Protein AF-A0AA45V8V2-F1 (afdb_monomer)

Structure (mmCIF, N/CA/C/O backbone):
data_AF-A0AA45V8V2-F1
#
_entry.id   AF-A0AA45V8V2-F1
#
loop_
_atom_site.group_PDB
_atom_site.id
_atom_site.type_symbol
_atom_site.label_atom_id
_atom_site.label_alt_id
_atom_site.label_comp_id
_atom_site.label_asym_id
_atom_site.label_entity_id
_atom_site.label_seq_id
_atom_site.pdbx_PDB_ins_code
_atom_site.Cartn_x
_atom_site.Cartn_y
_atom_site.Cartn_z
_atom_site.occupancy
_atom_site.B_iso_or_equiv
_atom_site.auth_seq_id
_atom_site.auth_comp_id
_atom_site.auth_asym_id
_atom_site.auth_atom_id
_atom_site.pdbx_PDB_model_num
ATOM 1 N N . MET A 1 1 ? -18.794 3.931 16.555 1.00 42.47 1 MET A N 1
ATOM 2 C CA . MET A 1 1 ? -17.405 3.929 17.058 1.00 42.47 1 MET A CA 1
ATOM 3 C C . MET A 1 1 ? -16.533 3.449 15.915 1.00 42.47 1 MET A C 1
ATOM 5 O O . MET A 1 1 ? -16.609 2.272 15.592 1.00 42.47 1 MET A O 1
ATOM 9 N N . SER A 1 2 ? -15.806 4.342 15.247 1.00 53.81 2 SER A N 1
ATOM 10 C CA . SER A 1 2 ? -14.832 3.926 14.232 1.00 53.81 2 SER A CA 1
ATOM 11 C C . SER A 1 2 ? -13.641 3.307 14.958 1.00 53.81 2 SER A C 1
ATOM 13 O O . SER A 1 2 ? -13.124 3.900 15.906 1.00 53.81 2 SER A O 1
ATOM 15 N N . ALA A 1 3 ? -13.264 2.083 14.597 1.00 60.12 3 ALA A N 1
ATOM 16 C CA . ALA A 1 3 ? -12.109 1.431 15.195 1.00 60.12 3 ALA A CA 1
ATOM 17 C C . ALA A 1 3 ? -10.845 2.205 14.795 1.00 60.12 3 ALA A C 1
ATOM 19 O O . ALA A 1 3 ? -10.572 2.368 13.608 1.00 60.12 3 ALA A O 1
ATOM 20 N N . HIS A 1 4 ? -10.079 2.688 15.774 1.00 71.12 4 HIS A N 1
ATOM 21 C CA . HIS A 1 4 ? -8.731 3.183 15.507 1.00 71.12 4 HIS A CA 1
ATOM 22 C C . HIS A 1 4 ? -7.875 2.013 15.018 1.00 71.12 4 HIS A C 1
ATOM 24 O O . HIS A 1 4 ? -7.655 1.044 15.750 1.00 71.12 4 HIS A O 1
ATOM 30 N N . VAL A 1 5 ? -7.405 2.094 13.777 1.00 80.50 5 VAL A N 1
ATOM 31 C CA . VAL A 1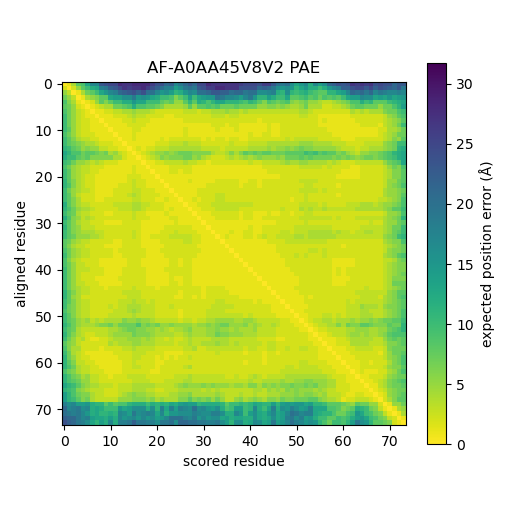 5 ? -6.510 1.093 13.200 1.00 80.50 5 VAL A CA 1
ATOM 32 C C . VAL A 1 5 ? -5.089 1.404 13.646 1.00 80.50 5 VAL A C 1
ATOM 34 O O . VAL A 1 5 ? -4.524 2.420 13.269 1.00 80.50 5 VAL A O 1
ATOM 37 N N . LYS A 1 6 ? -4.500 0.533 14.469 1.00 86.56 6 LYS A N 1
ATOM 38 C CA . LYS A 1 6 ? -3.128 0.729 14.970 1.00 86.56 6 LYS A CA 1
ATOM 39 C C . LYS A 1 6 ? -2.076 0.580 13.874 1.00 86.56 6 LYS A C 1
ATOM 41 O O . LYS A 1 6 ? -1.071 1.279 13.873 1.00 86.56 6 LYS A O 1
ATOM 46 N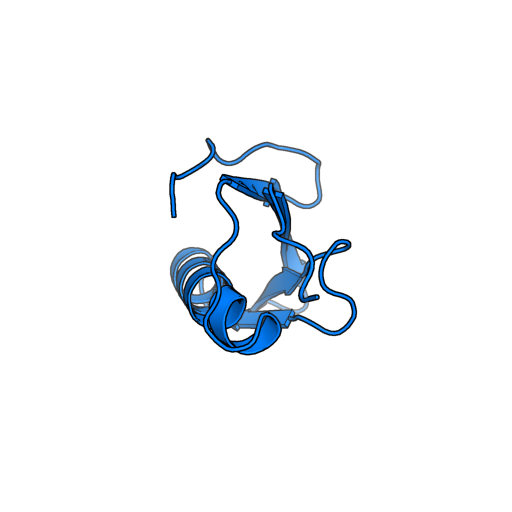 N . SER A 1 7 ? -2.286 -0.354 12.956 1.00 91.56 7 SER A N 1
ATOM 47 C CA . SER A 1 7 ? -1.337 -0.635 11.887 1.00 91.56 7 SER A CA 1
ATOM 48 C C . SER A 1 7 ? -2.039 -1.210 10.673 1.00 91.56 7 SER A C 1
ATOM 50 O O . SER A 1 7 ? -2.995 -1.966 10.837 1.00 91.56 7 SER A O 1
ATOM 52 N N . VAL A 1 8 ? -1.512 -0.921 9.488 1.00 94.00 8 VAL A N 1
ATOM 53 C CA . VAL A 1 8 ? -1.902 -1.584 8.237 1.00 94.00 8 VAL A CA 1
ATOM 54 C C . VAL A 1 8 ? -0.677 -2.117 7.522 1.00 94.00 8 VAL A C 1
ATOM 56 O O . VAL A 1 8 ? 0.390 -1.504 7.569 1.00 94.00 8 VAL A O 1
ATOM 59 N N . LYS A 1 9 ? -0.830 -3.246 6.839 1.00 95.38 9 LYS A N 1
ATOM 60 C CA . LYS A 1 9 ? 0.184 -3.805 5.953 1.00 95.38 9 LYS A CA 1
ATOM 61 C C . LYS A 1 9 ? -0.074 -3.392 4.512 1.00 95.38 9 LYS A C 1
ATOM 63 O O . LYS A 1 9 ? -1.191 -3.556 4.028 1.00 95.38 9 LYS A O 1
ATOM 68 N N . ILE A 1 10 ? 0.966 -2.943 3.820 1.00 97.00 10 ILE A N 1
ATOM 69 C CA . ILE A 1 10 ? 0.959 -2.738 2.367 1.00 97.00 10 ILE A CA 1
ATOM 70 C C . ILE A 1 10 ? 1.922 -3.741 1.740 1.00 97.00 10 ILE A C 1
ATOM 72 O O . ILE A 1 10 ? 3.061 -3.873 2.194 1.00 97.00 10 ILE A O 1
ATOM 76 N N . VAL A 1 11 ? 1.463 -4.459 0.718 1.00 97.31 11 VAL A N 1
ATOM 77 C CA . VAL A 1 11 ? 2.242 -5.460 -0.011 1.00 97.31 11 VAL A CA 1
ATOM 78 C C . VAL A 1 11 ? 2.455 -4.989 -1.442 1.00 97.31 11 VAL A C 1
ATOM 80 O O . VAL A 1 11 ? 1.503 -4.872 -2.209 1.00 97.31 11 VAL A O 1
ATOM 83 N N . TYR A 1 12 ? 3.714 -4.751 -1.793 1.00 97.44 12 TYR A N 1
ATOM 84 C CA . TYR A 1 12 ? 4.137 -4.358 -3.127 1.00 97.44 12 TYR A CA 1
ATOM 85 C C . TYR A 1 12 ? 4.520 -5.572 -3.958 1.00 97.44 12 TYR A C 1
ATOM 87 O O . TYR A 1 12 ? 5.324 -6.408 -3.532 1.00 97.44 12 TYR A O 1
ATOM 95 N N . HIS A 1 13 ? 4.002 -5.625 -5.174 1.00 96.88 13 HIS A N 1
ATOM 96 C CA . HIS A 1 13 ? 4.349 -6.641 -6.154 1.00 96.88 13 HIS A CA 1
ATOM 97 C C . HIS A 1 13 ? 4.448 -6.015 -7.544 1.00 96.88 13 HIS A C 1
ATOM 99 O O . HIS A 1 13 ? 4.051 -4.868 -7.765 1.00 96.88 13 HIS A O 1
ATOM 105 N N . ARG A 1 14 ? 5.058 -6.752 -8.471 1.00 95.38 14 ARG A N 1
ATOM 106 C CA . ARG A 1 14 ? 5.183 -6.329 -9.861 1.00 95.38 14 ARG A CA 1
ATOM 107 C C . ARG A 1 14 ? 4.444 -7.328 -10.726 1.00 95.38 14 ARG A C 1
ATOM 109 O O . ARG A 1 14 ? 4.814 -8.498 -10.729 1.00 95.38 14 ARG A O 1
ATOM 116 N N . ASP A 1 15 ? 3.464 -6.845 -11.472 1.00 94.06 15 ASP A N 1
ATOM 117 C CA . ASP A 1 15 ? 2.670 -7.664 -12.379 1.00 94.06 15 ASP A CA 1
ATOM 118 C C . ASP A 1 15 ? 2.469 -6.943 -13.713 1.00 94.06 15 ASP A C 1
ATOM 120 O O . ASP A 1 15 ? 2.359 -5.718 -13.758 1.00 94.06 15 ASP A O 1
ATOM 124 N N . GLU A 1 16 ? 2.526 -7.700 -14.808 1.00 90.88 16 GLU A N 1
ATOM 125 C CA . GLU A 1 16 ? 2.393 -7.222 -16.197 1.00 90.88 16 GLU A CA 1
ATOM 126 C C . GLU A 1 16 ? 3.230 -5.970 -16.548 1.00 90.88 16 GLU A C 1
ATOM 128 O O . GLU A 1 16 ? 2.903 -5.187 -17.436 1.00 90.88 16 GLU A O 1
ATOM 133 N N . GLY A 1 17 ? 4.363 -5.782 -15.866 1.00 90.81 17 GLY A N 1
ATOM 134 C CA . GLY A 1 17 ? 5.268 -4.6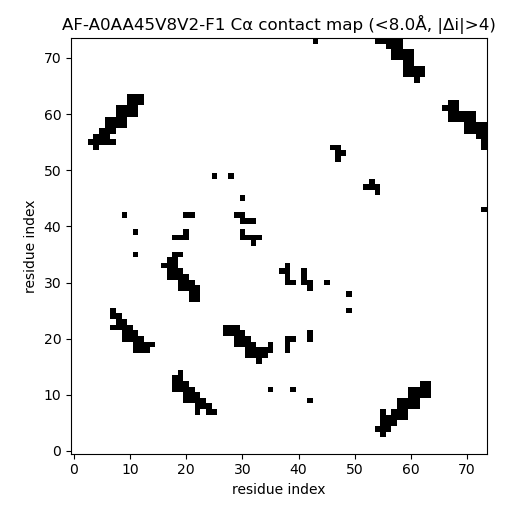48 -16.071 1.00 90.81 17 GLY A CA 1
ATOM 135 C C . GLY A 1 17 ? 4.986 -3.423 -15.198 1.00 90.81 17 GLY A C 1
ATOM 136 O O . GLY A 1 17 ? 5.894 -2.597 -15.076 1.00 90.81 17 GLY A O 1
ATOM 137 N N . ALA A 1 18 ? 3.834 -3.360 -14.529 1.00 95.06 18 ALA A N 1
ATOM 138 C CA . ALA A 1 18 ? 3.447 -2.313 -13.587 1.00 95.06 18 ALA A CA 1
ATOM 139 C C . ALA A 1 18 ? 3.771 -2.692 -12.135 1.00 95.06 18 ALA A C 1
ATOM 141 O O . ALA A 1 18 ? 3.935 -3.866 -11.788 1.00 95.06 18 ALA A O 1
ATOM 142 N N . TRP A 1 19 ? 3.870 -1.681 -11.279 1.00 97.94 19 TRP A N 1
ATOM 143 C CA . TRP A 1 19 ? 3.967 -1.856 -9.838 1.00 97.94 19 TRP A CA 1
ATOM 144 C C . TRP A 1 19 ? 2.589 -1.733 -9.203 1.00 97.94 19 TRP A C 1
ATOM 146 O O . TRP A 1 19 ? 1.816 -0.837 -9.536 1.00 97.94 19 TRP A O 1
ATOM 156 N N . TRP A 1 20 ? 2.313 -2.636 -8.271 1.00 97.88 20 TRP A N 1
ATOM 157 C CA . TRP A 1 20 ? 1.052 -2.738 -7.556 1.00 97.88 20 TRP A CA 1
ATOM 158 C C . TRP A 1 20 ? 1.294 -2.715 -6.053 1.00 97.88 20 TRP A C 1
ATOM 160 O O . TRP A 1 20 ? 2.325 -3.190 -5.568 1.00 97.88 20 TRP A O 1
ATOM 170 N N . ALA A 1 21 ? 0.331 -2.177 -5.316 1.00 97.94 21 ALA A N 1
ATOM 171 C CA . ALA A 1 21 ? 0.291 -2.188 -3.866 1.00 97.94 21 ALA A CA 1
ATOM 172 C C . ALA A 1 21 ? -1.111 -2.553 -3.388 1.00 97.94 21 ALA A C 1
ATOM 174 O O . ALA A 1 21 ? -2.048 -1.800 -3.635 1.00 97.94 21 ALA A O 1
ATOM 175 N N . ASP A 1 22 ? -1.225 -3.647 -2.641 1.00 97.19 22 ASP A N 1
ATOM 176 C CA . ASP A 1 22 ? -2.477 -4.083 -2.021 1.00 97.19 22 ASP A CA 1
ATOM 177 C C . ASP A 1 22 ? -2.343 -4.141 -0.503 1.00 97.19 22 ASP A C 1
ATOM 179 O O . ASP A 1 22 ? -1.243 -4.090 0.059 1.00 97.19 22 ASP A O 1
ATOM 183 N N . SER A 1 23 ? -3.470 -4.297 0.187 1.00 95.69 23 SER A N 1
ATOM 184 C CA . SER A 1 23 ? -3.478 -4.497 1.630 1.00 95.69 23 SER A CA 1
ATOM 185 C C . SER A 1 23 ? -4.425 -5.622 2.043 1.00 95.69 23 SER A C 1
ATOM 187 O O . SER A 1 23 ? -5.625 -5.534 1.784 1.00 95.69 23 SER A O 1
ATOM 189 N N . PRO A 1 24 ? -3.944 -6.651 2.765 1.00 94.06 24 PRO A N 1
ATOM 190 C CA . PRO A 1 24 ? -4.836 -7.637 3.375 1.00 94.06 24 PRO A CA 1
ATOM 191 C C . PRO A 1 24 ? -5.696 -7.033 4.499 1.00 94.06 24 PRO A C 1
ATOM 193 O O . PRO A 1 24 ? -6.743 -7.585 4.827 1.00 94.06 24 PRO A O 1
ATOM 196 N N . ASP A 1 25 ? -5.265 -5.904 5.073 1.00 94.06 25 ASP A N 1
ATOM 197 C CA . ASP A 1 25 ? -5.975 -5.195 6.142 1.00 94.06 25 ASP A CA 1
ATOM 198 C C . ASP A 1 25 ? -6.988 -4.170 5.591 1.00 94.06 25 ASP A C 1
ATOM 200 O O . ASP A 1 25 ? -7.839 -3.680 6.334 1.00 94.06 25 ASP A O 1
ATOM 204 N N . MET A 1 26 ? -6.929 -3.869 4.287 1.00 93.75 26 MET A N 1
ATOM 205 C CA . MET A 1 26 ? -7.891 -3.024 3.570 1.00 93.75 26 MET A CA 1
ATOM 206 C C . MET A 1 26 ? -8.419 -3.764 2.325 1.00 93.75 26 MET A C 1
ATOM 208 O O . MET A 1 26 ? -7.983 -3.488 1.208 1.00 93.75 26 MET A O 1
ATOM 212 N N . PRO A 1 27 ? -9.341 -4.73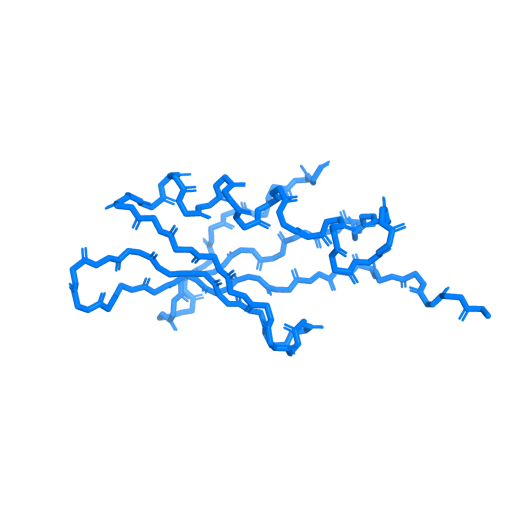4 2.476 1.00 92.62 27 PRO A N 1
ATOM 213 C CA . PRO A 1 27 ? -9.880 -5.480 1.341 1.00 92.62 27 PRO A CA 1
ATOM 214 C C . PRO A 1 27 ? -10.455 -4.569 0.244 1.00 92.62 27 PRO A C 1
ATOM 216 O O . PRO A 1 27 ? -11.305 -3.721 0.507 1.00 92.62 27 PRO A O 1
ATOM 219 N N . GLY A 1 28 ? -10.003 -4.766 -0.998 1.00 92.75 28 GLY A N 1
ATOM 220 C CA . GLY A 1 28 ? -10.400 -3.953 -2.156 1.00 92.75 28 GLY A CA 1
ATOM 221 C C . GLY A 1 28 ? -9.557 -2.691 -2.373 1.00 92.75 28 GLY A C 1
ATOM 222 O O . GLY A 1 28 ? -9.722 -2.023 -3.391 1.00 92.75 28 GLY A O 1
ATOM 223 N N . PHE A 1 29 ? -8.636 -2.377 -1.460 1.00 96.00 29 PHE A N 1
ATOM 224 C CA . PHE A 1 29 ? -7.616 -1.362 -1.681 1.00 96.00 29 PHE A CA 1
ATOM 225 C C . PHE A 1 29 ? -6.556 -1.870 -2.657 1.00 96.00 29 PHE A C 1
ATOM 227 O O . PHE A 1 29 ? -5.975 -2.930 -2.431 1.00 96.00 29 PHE A O 1
ATOM 234 N N . SER A 1 30 ? -6.271 -1.072 -3.683 1.00 95.88 30 SER A N 1
ATOM 235 C CA . SER A 1 30 ? -5.124 -1.253 -4.569 1.00 95.88 30 SER A CA 1
ATOM 236 C C . SER A 1 30 ? -4.609 0.108 -5.042 1.00 95.88 30 SER A C 1
ATOM 238 O O . SER A 1 30 ? -5.379 1.064 -5.178 1.00 95.88 30 SER A O 1
ATOM 240 N N . ALA A 1 31 ? -3.308 0.205 -5.292 1.00 97.06 31 ALA A N 1
ATOM 241 C CA . ALA A 1 31 ? -2.680 1.333 -5.971 1.00 97.06 31 ALA A CA 1
ATOM 242 C C . ALA A 1 31 ? -1.720 0.816 -7.044 1.00 97.06 31 ALA A C 1
ATOM 244 O O . ALA A 1 31 ? -1.032 -0.181 -6.829 1.00 97.06 31 ALA A O 1
ATOM 245 N N . VAL A 1 32 ? -1.677 1.500 -8.189 1.00 97.12 32 VAL A N 1
ATOM 246 C CA . VAL A 1 32 ? -0.919 1.070 -9.374 1.00 97.12 32 VA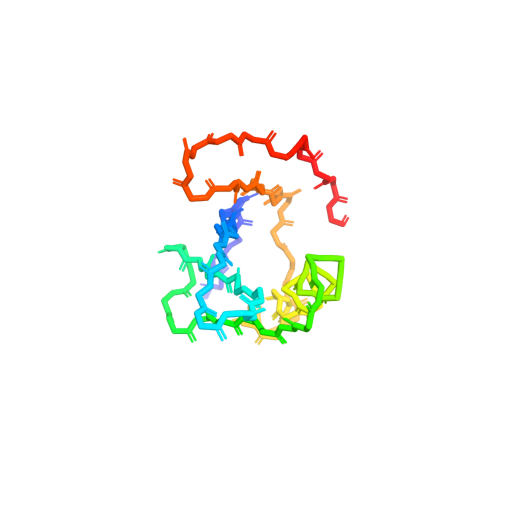L A CA 1
ATOM 247 C C . VAL A 1 32 ? -0.123 2.234 -9.931 1.00 97.12 32 VAL A C 1
ATOM 249 O O . VAL A 1 32 ? -0.656 3.337 -10.058 1.00 97.12 32 VAL A O 1
ATOM 252 N N . GLY A 1 33 ? 1.129 1.984 -10.296 1.00 95.94 33 GLY A N 1
ATOM 253 C CA . GLY A 1 33 ? 1.993 2.969 -10.932 1.00 95.94 33 GLY A CA 1
ATOM 254 C C . GLY A 1 33 ? 3.065 2.343 -11.819 1.00 95.94 33 GLY A C 1
ATOM 255 O O . GLY A 1 33 ? 3.320 1.137 -11.791 1.00 95.94 33 GLY A O 1
ATOM 256 N N . ASP A 1 34 ? 3.724 3.194 -12.604 1.00 94.94 34 ASP A N 1
ATOM 257 C CA . ASP A 1 34 ? 4.787 2.777 -13.527 1.00 94.94 34 ASP A CA 1
ATOM 258 C C . ASP A 1 34 ? 6.080 2.407 -12.783 1.00 94.94 34 ASP A C 1
ATOM 260 O O . ASP A 1 34 ? 6.856 1.550 -13.219 1.00 94.94 34 ASP A O 1
ATOM 264 N N . THR A 1 35 ? 6.316 3.037 -11.630 1.00 96.12 35 THR A N 1
ATOM 265 C CA . THR A 1 35 ? 7.477 2.790 -10.774 1.00 96.12 35 THR A CA 1
ATOM 266 C C . THR A 1 35 ? 7.063 2.390 -9.362 1.00 96.12 35 THR A C 1
ATOM 268 O O . THR A 1 35 ? 5.940 2.641 -8.914 1.00 96.12 35 THR A O 1
ATOM 271 N N . PHE A 1 36 ? 7.997 1.771 -8.638 1.00 94.88 36 PHE A N 1
ATOM 272 C CA . PHE A 1 36 ? 7.803 1.436 -7.231 1.00 94.88 36 PHE A CA 1
ATOM 273 C C . PHE A 1 36 ? 7.520 2.690 -6.392 1.00 94.88 36 PHE A C 1
ATOM 275 O O . PHE A 1 36 ? 6.597 2.684 -5.583 1.00 94.88 36 PHE A O 1
ATOM 282 N N . ASP A 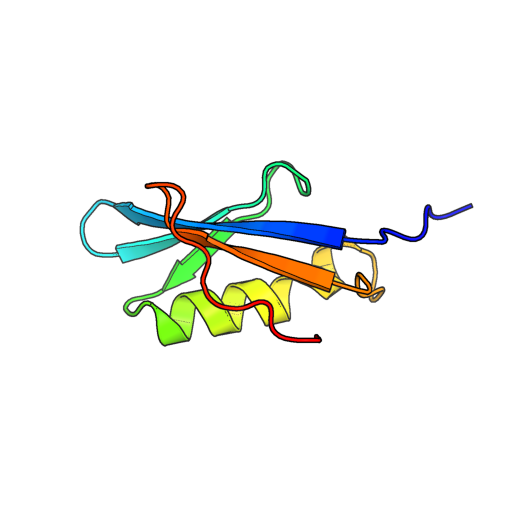1 37 ? 8.269 3.774 -6.615 1.00 95.44 37 ASP A N 1
ATOM 283 C CA . ASP A 1 37 ? 8.121 5.014 -5.849 1.00 95.44 37 ASP A CA 1
ATOM 284 C C . ASP A 1 37 ? 6.767 5.689 -6.105 1.00 95.44 37 ASP A C 1
ATOM 286 O O . ASP A 1 37 ? 6.119 6.137 -5.155 1.00 95.44 37 ASP A O 1
ATOM 290 N N . ASP A 1 38 ? 6.298 5.703 -7.357 1.00 96.31 38 ASP A N 1
ATOM 291 C CA . ASP A 1 38 ? 4.970 6.229 -7.702 1.00 96.31 38 ASP A CA 1
ATOM 292 C C . ASP A 1 38 ? 3.868 5.407 -7.032 1.00 96.31 38 ASP A C 1
ATOM 294 O O . ASP A 1 38 ? 2.967 5.955 -6.398 1.00 96.31 38 ASP A O 1
ATOM 298 N N . THR A 1 39 ? 3.979 4.082 -7.105 1.00 97.44 39 THR A N 1
ATOM 299 C CA . THR A 1 39 ? 3.013 3.152 -6.505 1.00 97.44 39 THR A CA 1
ATOM 300 C C . THR A 1 39 ? 2.979 3.291 -4.988 1.00 97.44 39 THR A C 1
ATOM 302 O O . THR A 1 39 ? 1.907 3.372 -4.391 1.00 97.44 39 THR A O 1
ATOM 305 N N . ARG A 1 40 ? 4.149 3.388 -4.350 1.00 96.00 40 ARG A N 1
ATOM 306 C CA . ARG A 1 40 ? 4.293 3.629 -2.913 1.00 96.00 40 ARG A CA 1
ATOM 307 C C . ARG A 1 40 ? 3.662 4.946 -2.492 1.00 96.00 40 ARG A C 1
ATOM 309 O O . ARG A 1 40 ? 2.930 4.987 -1.505 1.00 96.00 40 ARG A O 1
ATOM 316 N N . LYS A 1 41 ? 3.900 6.019 -3.245 1.00 95.88 41 LYS A N 1
ATOM 317 C CA . LYS A 1 41 ? 3.269 7.315 -2.989 1.00 95.88 41 LYS A CA 1
ATOM 318 C C . LYS A 1 41 ? 1.744 7.211 -3.072 1.00 95.88 41 LYS A C 1
ATOM 320 O O . LYS A 1 41 ? 1.068 7.615 -2.129 1.00 95.88 41 LYS A O 1
ATOM 325 N N . LEU A 1 42 ? 1.218 6.629 -4.151 1.00 96.88 42 LEU A N 1
ATOM 326 C CA . LEU A 1 42 ? -0.223 6.449 -4.351 1.00 96.88 42 LEU A CA 1
ATOM 327 C C . LEU A 1 42 ? -0.846 5.592 -3.245 1.00 96.88 42 LEU A C 1
ATOM 329 O O . LEU A 1 42 ? -1.915 5.927 -2.741 1.00 96.88 42 LEU A O 1
ATOM 333 N N . ALA A 1 43 ? -0.159 4.534 -2.810 1.00 96.25 43 ALA A N 1
ATOM 334 C CA . ALA A 1 43 ? -0.630 3.686 -1.725 1.00 96.25 43 ALA A CA 1
ATOM 335 C C . ALA A 1 43 ? -0.759 4.472 -0.406 1.00 96.25 43 ALA A C 1
ATOM 337 O O . ALA A 1 43 ? -1.806 4.460 0.240 1.00 96.25 43 ALA A O 1
ATOM 338 N N . LEU A 1 44 ? 0.281 5.218 -0.022 1.00 94.56 44 LEU A N 1
ATOM 339 C CA . LEU A 1 44 ? 0.287 6.008 1.214 1.00 94.56 44 LEU A CA 1
ATOM 340 C C . LEU A 1 44 ? -0.720 7.170 1.188 1.00 94.56 44 LEU A C 1
ATOM 342 O O . LEU A 1 44 ? -1.305 7.511 2.221 1.00 94.56 44 LEU A O 1
ATOM 346 N N . GLU A 1 45 ? -0.935 7.774 0.019 1.00 94.50 45 GLU A N 1
ATOM 347 C CA . GLU A 1 45 ? -1.970 8.789 -0.198 1.00 94.50 45 GLU A CA 1
ATOM 348 C C . GLU A 1 45 ? -3.378 8.186 -0.190 1.00 94.50 45 GLU A C 1
ATOM 350 O O . GLU A 1 45 ? -4.308 8.860 0.241 1.00 94.50 45 GLU A O 1
ATOM 355 N N . GLY A 1 46 ? -3.528 6.923 -0.599 1.00 93.75 46 GLY A N 1
ATOM 356 C CA . GLY A 1 46 ? -4.783 6.175 -0.631 1.00 93.75 46 GLY A CA 1
ATOM 357 C C . GLY A 1 46 ? -5.305 5.744 0.746 1.00 93.75 46 GLY A C 1
ATOM 358 O O . GLY A 1 46 ? -6.517 5.707 0.956 1.00 93.75 46 GLY A O 1
ATOM 359 N N . ILE A 1 47 ? -4.414 5.455 1.703 1.00 92.94 47 ILE A N 1
ATOM 360 C CA . ILE A 1 47 ? -4.777 4.949 3.045 1.00 92.94 47 ILE A CA 1
ATOM 361 C C . ILE A 1 47 ? -5.844 5.816 3.750 1.00 92.94 47 ILE A C 1
ATOM 363 O O . ILE A 1 47 ? -6.850 5.264 4.197 1.00 92.94 47 ILE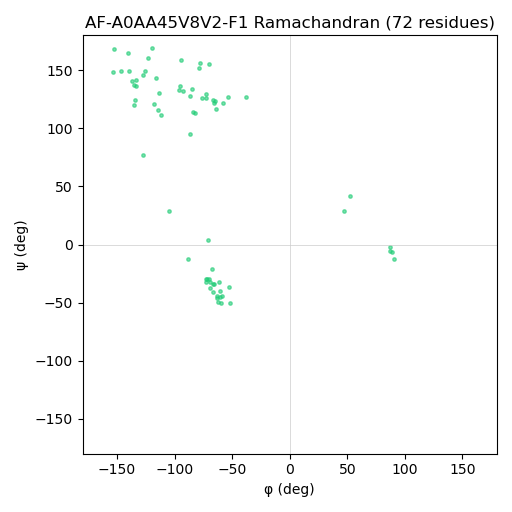 A O 1
ATOM 367 N N . PRO A 1 48 ? -5.702 7.155 3.850 1.00 91.44 48 PRO A N 1
ATOM 368 C CA . PRO A 1 48 ? -6.716 7.989 4.489 1.00 91.44 48 PRO A CA 1
ATOM 369 C C . PRO A 1 48 ? -8.078 7.937 3.804 1.00 91.44 48 PRO A C 1
ATOM 371 O O . PRO A 1 48 ? -9.087 8.049 4.490 1.00 91.44 48 PRO A O 1
ATOM 374 N N . PHE A 1 49 ? -8.138 7.765 2.480 1.00 90.19 49 PHE A N 1
ATOM 375 C CA . PHE A 1 49 ? -9.419 7.675 1.773 1.00 90.19 49 PHE A CA 1
ATOM 376 C 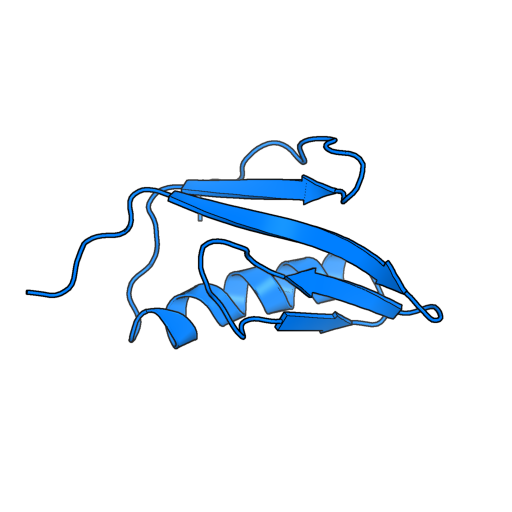C . PHE A 1 49 ? -10.193 6.418 2.166 1.00 90.19 49 PHE A C 1
ATOM 378 O O . PHE A 1 49 ? -11.414 6.467 2.258 1.00 90.19 49 PHE A O 1
ATOM 385 N N . TYR A 1 50 ? -9.491 5.318 2.449 1.00 91.25 50 TYR A N 1
ATOM 386 C CA . TYR A 1 50 ? -10.113 4.079 2.914 1.00 91.25 50 TYR A CA 1
ATOM 387 C C . TYR A 1 50 ? -10.681 4.203 4.341 1.00 91.25 50 TYR A C 1
ATOM 389 O O . TYR A 1 50 ? -11.690 3.582 4.663 1.00 91.25 50 TYR A O 1
ATOM 397 N N . PHE A 1 51 ? -10.058 5.018 5.200 1.00 88.81 51 PHE A N 1
ATOM 398 C CA . PHE A 1 51 ? -10.445 5.188 6.610 1.00 88.81 51 PHE A CA 1
ATOM 399 C C . PHE A 1 51 ? -11.170 6.511 6.913 1.00 88.81 51 PHE A C 1
ATOM 401 O O . PHE A 1 51 ? -11.069 7.027 8.033 1.00 88.81 51 PHE A O 1
ATOM 408 N N . ASP A 1 52 ? -11.884 7.077 5.938 1.00 88.31 52 ASP A N 1
ATOM 409 C CA . ASP A 1 52 ? -12.653 8.325 6.081 1.00 88.31 52 ASP A CA 1
ATOM 410 C C . ASP A 1 52 ? -11.821 9.496 6.650 1.00 88.31 52 ASP A C 1
ATOM 412 O O . ASP A 1 52 ? -12.252 10.252 7.522 1.00 88.31 52 ASP A O 1
ATOM 416 N N . GLY A 1 53 ? -10.580 9.625 6.183 1.00 84.75 53 GLY A N 1
ATOM 417 C CA . GLY A 1 53 ? -9.621 10.654 6.587 1.00 84.75 53 GLY A CA 1
ATOM 418 C C . GLY A 1 53 ? -8.746 10.290 7.791 1.00 84.75 53 GLY A C 1
ATOM 419 O O . GLY A 1 53 ? -7.814 11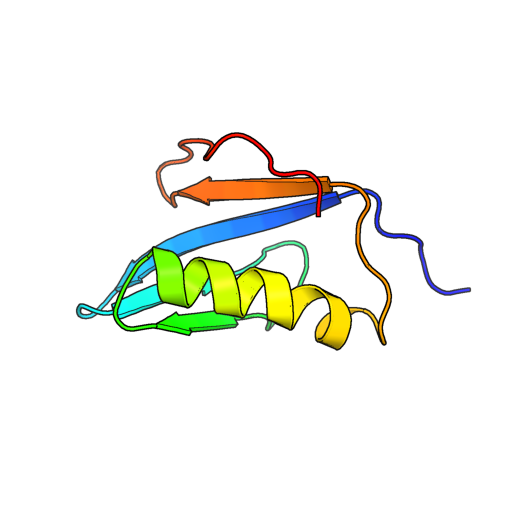.036 8.097 1.00 84.75 53 GLY A O 1
ATOM 420 N N . ASN A 1 54 ? -8.983 9.156 8.458 1.00 86.12 54 ASN A N 1
ATOM 421 C CA . ASN A 1 54 ? -8.113 8.687 9.539 1.00 86.12 54 ASN A CA 1
ATOM 422 C C . ASN A 1 54 ? -6.841 8.027 8.991 1.00 86.12 54 ASN A C 1
ATOM 424 O O . ASN A 1 54 ? -6.832 7.453 7.906 1.00 86.12 54 ASN A O 1
ATOM 428 N N . ARG A 1 55 ? -5.756 8.078 9.768 1.00 87.94 55 ARG A N 1
ATOM 429 C CA . ARG A 1 55 ? -4.499 7.390 9.449 1.00 87.94 55 ARG A CA 1
ATOM 430 C C . ARG A 1 55 ? -4.194 6.327 10.500 1.00 87.94 55 ARG A C 1
ATOM 432 O O . ARG A 1 55 ? -4.466 6.569 11.677 1.00 87.94 55 ARG A O 1
ATOM 439 N N . PRO A 1 56 ? -3.630 5.180 10.098 1.00 90.88 56 PRO A N 1
ATOM 440 C CA . PRO A 1 56 ? -3.080 4.231 11.047 1.00 90.88 56 PRO A CA 1
ATOM 441 C C . PRO A 1 56 ? -1.811 4.793 11.693 1.00 90.88 56 PRO A C 1
ATOM 443 O O . PRO A 1 56 ? -1.121 5.615 11.092 1.00 90.88 56 PRO A O 1
ATOM 446 N N . ASP A 1 57 ? -1.471 4.322 12.893 1.00 89.75 57 ASP A N 1
ATOM 447 C CA . ASP A 1 57 ? -0.244 4.763 13.574 1.00 89.75 57 ASP A CA 1
ATOM 448 C C . ASP A 1 57 ? 1.021 4.235 12.872 1.00 89.75 57 ASP A C 1
ATOM 450 O O . ASP A 1 57 ? 2.084 4.860 12.925 1.00 89.75 57 ASP A O 1
ATOM 454 N N . ILE A 1 58 ? 0.916 3.064 12.232 1.00 90.88 58 ILE A N 1
ATOM 455 C CA . ILE A 1 58 ? 2.021 2.350 11.583 1.00 90.88 58 ILE A CA 1
ATOM 456 C C . ILE A 1 58 ? 1.583 1.832 10.209 1.00 90.88 58 ILE A C 1
ATOM 458 O O . ILE A 1 58 ? 0.517 1.232 10.069 1.00 90.88 58 ILE A O 1
ATOM 462 N N . VAL A 1 59 ? 2.454 1.982 9.211 1.00 93.88 59 VAL A N 1
ATOM 463 C CA . VAL A 1 59 ? 2.334 1.297 7.919 1.00 93.88 59 VAL A CA 1
ATOM 464 C C . VAL A 1 59 ? 3.482 0.286 7.800 1.00 93.88 59 VAL A C 1
ATOM 466 O O . VAL A 1 59 ? 4.651 0.666 7.750 1.00 93.88 59 VAL A O 1
ATOM 469 N N . ASP A 1 60 ? 3.157 -1.010 7.823 1.00 94.56 60 ASP A N 1
ATOM 470 C CA . ASP A 1 60 ? 4.100 -2.120 7.606 1.00 94.56 60 ASP A CA 1
ATOM 471 C C . ASP A 1 60 ? 4.200 -2.399 6.103 1.00 94.56 60 ASP A C 1
ATOM 473 O O . ASP A 1 60 ? 3.371 -3.095 5.515 1.00 94.56 60 ASP A O 1
ATOM 477 N N . GLU A 1 61 ? 5.202 -1.799 5.473 1.00 95.06 61 GLU A N 1
ATOM 478 C CA . GLU A 1 61 ? 5.453 -1.917 4.043 1.00 95.06 61 GLU A CA 1
ATOM 479 C C . GLU A 1 61 ? 6.314 -3.143 3.730 1.00 95.06 61 GLU A C 1
ATOM 481 O O . GLU A 1 61 ? 7.397 -3.341 4.294 1.00 95.06 61 GLU A O 1
ATOM 486 N N . ARG A 1 62 ? 5.847 -3.983 2.803 1.00 95.25 62 ARG A N 1
ATOM 487 C CA . ARG A 1 62 ? 6.527 -5.226 2.428 1.00 95.25 62 ARG A CA 1
ATOM 488 C C . ARG A 1 62 ? 6.490 -5.469 0.936 1.00 95.25 62 ARG A C 1
ATOM 490 O O . ARG A 1 62 ? 5.525 -5.134 0.270 1.00 95.25 62 ARG A O 1
ATOM 497 N N . MET A 1 63 ? 7.517 -6.129 0.432 1.00 95.75 63 MET A N 1
ATOM 498 C CA . MET A 1 63 ? 7.484 -6.773 -0.875 1.00 95.75 63 MET A CA 1
ATOM 499 C C . MET A 1 63 ? 6.711 -8.098 -0.777 1.00 95.75 63 MET A C 1
ATOM 501 O O . MET A 1 63 ? 6.669 -8.711 0.293 1.00 95.75 63 MET A O 1
ATOM 505 N N . GLU A 1 64 ? 6.158 -8.585 -1.887 1.00 93.75 64 GLU A N 1
ATOM 506 C CA . GLU A 1 64 ? 5.446 -9.873 -1.972 1.00 93.75 64 GLU A CA 1
ATOM 507 C C . GLU A 1 64 ? 6.266 -11.057 -1.440 1.00 93.75 64 GLU A C 1
ATOM 509 O O . GLU A 1 64 ? 5.749 -11.936 -0.755 1.00 93.75 64 GLU A O 1
ATOM 514 N N . ASN A 1 65 ? 7.581 -11.038 -1.667 1.00 92.06 65 ASN A N 1
ATOM 515 C CA . ASN A 1 65 ? 8.508 -12.051 -1.155 1.00 92.06 65 ASN A CA 1
ATOM 516 C C . ASN A 1 65 ? 8.732 -11.983 0.375 1.00 92.06 65 ASN A C 1
ATOM 518 O O . ASN A 1 65 ? 9.569 -12.709 0.911 1.00 92.06 65 ASN A O 1
ATOM 522 N N . GLY A 1 66 ? 8.028 -11.093 1.079 1.00 89.25 66 GLY A N 1
ATOM 523 C CA . GLY A 1 66 ? 8.092 -10.909 2.524 1.00 89.25 66 GLY A CA 1
ATOM 524 C C . GLY A 1 66 ? 9.176 -9.944 3.006 1.00 89.25 66 GLY A C 1
ATOM 525 O O . GLY A 1 66 ? 9.245 -9.692 4.212 1.00 89.25 66 GLY A O 1
ATOM 526 N N . ALA A 1 67 ? 10.001 -9.382 2.114 1.00 90.19 67 ALA A N 1
ATOM 527 C CA . ALA A 1 67 ? 11.022 -8.410 2.494 1.00 90.19 67 ALA A CA 1
ATOM 528 C C . ALA A 1 67 ? 10.375 -7.126 3.029 1.00 90.19 67 ALA A C 1
ATOM 530 O O . ALA A 1 67 ? 9.582 -6.488 2.340 1.00 90.19 67 ALA A O 1
ATOM 531 N N . SER A 1 68 ? 10.723 -6.738 4.257 1.00 88.81 68 SER A N 1
ATOM 532 C CA . SER A 1 68 ? 10.240 -5.489 4.847 1.00 88.81 68 SER A CA 1
ATOM 533 C C . SER A 1 68 ? 10.993 -4.301 4.259 1.00 88.81 68 SER A C 1
ATOM 535 O O . SER A 1 68 ? 12.225 -4.233 4.291 1.00 88.81 68 SER A O 1
ATOM 537 N N . LEU A 1 69 ? 10.228 -3.348 3.749 1.00 84.44 69 LEU A N 1
ATOM 538 C CA . LEU A 1 69 ? 10.687 -2.005 3.461 1.00 84.44 69 LEU A CA 1
ATOM 539 C C . LEU A 1 69 ? 10.564 -1.278 4.793 1.00 84.44 69 LEU A C 1
ATOM 541 O O . LEU A 1 69 ? 9.467 -1.206 5.340 1.00 84.44 69 LEU A O 1
ATOM 545 N N . LYS A 1 70 ? 11.693 -0.864 5.382 1.00 76.75 70 LYS A N 1
ATOM 546 C CA . LYS A 1 70 ? 11.740 -0.315 6.749 1.00 76.75 70 LYS A CA 1
ATOM 547 C C . LYS A 1 70 ? 10.505 0.554 7.038 1.00 76.75 70 LYS A C 1
ATOM 549 O O . LYS A 1 70 ? 10.261 1.474 6.257 1.00 76.75 70 LYS A O 1
ATOM 554 N N . PRO A 1 71 ? 9.769 0.300 8.135 1.00 61.88 71 PRO A N 1
ATOM 555 C CA . PRO A 1 71 ? 8.505 0.974 8.382 1.00 61.88 71 PRO A CA 1
ATOM 556 C C . PRO A 1 71 ? 8.720 2.483 8.413 1.00 61.88 71 PRO A C 1
ATOM 558 O O . PRO A 1 71 ? 9.514 2.994 9.210 1.00 61.88 71 PRO A O 1
ATOM 561 N N . THR A 1 72 ? 8.027 3.199 7.535 1.00 57.56 72 THR A N 1
ATOM 562 C CA . THR A 1 72 ? 7.916 4.649 7.642 1.00 57.56 72 THR A CA 1
ATOM 563 C C . THR A 1 72 ? 6.782 4.991 8.586 1.00 57.56 72 THR A C 1
ATOM 565 O O . THR A 1 72 ? 5.690 4.430 8.509 1.00 57.56 72 THR A O 1
ATOM 568 N N . ARG A 1 73 ? 7.050 5.927 9.496 1.00 55.38 73 ARG A N 1
ATOM 569 C CA . ARG A 1 73 ? 5.990 6.581 10.256 1.00 55.38 73 ARG A CA 1
ATOM 570 C C . ARG A 1 73 ? 5.168 7.420 9.258 1.00 55.38 73 ARG A C 1
ATOM 572 O O . ARG A 1 73 ? 5.803 8.189 8.532 1.00 55.38 73 ARG A O 1
ATOM 579 N N . PRO A 1 74 ? 3.842 7.217 9.167 1.00 51.94 74 PRO A N 1
ATOM 580 C CA . PRO A 1 74 ? 2.985 7.943 8.232 1.00 51.94 74 PRO A CA 1
ATOM 581 C C . PRO A 1 74 ? 2.867 9.436 8.558 1.00 51.94 74 PRO A C 1
ATOM 583 O O . PRO A 1 74 ? 3.220 9.840 9.694 1.00 51.94 74 PRO A O 1
#

Foldseek 3Di:
DQDQAQEWEWEWDADPQKIKIDTPVQPPDMFIDNDPVNRVVRSQVCQCVSRVNDDHQWYFYAYPVGHTPPIDGD

Sequence (74 aa):
MSAHVKSVKIVYHRDEGAWWADSPDMPGFSAVGDTFDDTRKLALEGIPFYFDGNRPDIVDERMENGASLKPTRP

Nearest PDB structures (foldseek):
  6g1n-assembly1_D  TM=9.116E-01  e=3.424E-02  Burkholderia pseudomallei K96243
  6g1n-assembly1_B  TM=8.513E-01  e=3.207E-02  Burkholderia pseudomallei K96243
  3kwr-assembly1_B  TM=8.059E-01  e=9.752E-02  Lactiplantibacillus plantarum
  2va8-assembly2_B  TM=4.995E-01  e=5.342E-01  Saccharolobus solfataricus
  2va8-assembly1_A  TM=4.999E-01  e=6.501E-01  Saccharolobus solfataricus

pLDDT: mean 89.17, std 12.23, range [42.47, 97.94]

Mean predicted aligned error: 4.46 Å

Secondary structure (DSSP, 8-state):
-PPP--EEEEEEEEETTEEEEE-TTSTT-EEEESSHHHHHHHHHHHHHHHTTT---SEEEEEETTS-EE-PPP-

Radius of gyration: 11.84 Å; Cα contacts (8 Å, |Δi|>4): 138; chains: 1; bounding box: 29×23×33 Å

InterPro domains:
  IPR035069 Antitoxin HicB/UPF0150 [SSF143100] (8-59)

Organism: Bifidobacterium longum (NCBI:txid216816)

Solvent-accessible surface area (backbone atoms only — not comparable to full-atom values): 4245 Å² total; per-residue (Å²): 133,84,80,83,50,62,62,41,47,38,38,34,46,76,56,99,83,32,21,36,28,35,25,91,77,41,80,90,50,70,22,73,25,83,39,64,68,55,11,51,50,47,36,66,65,43,49,26,69,78,51,80,70,43,74,46,68,33,40,47,36,26,36,71,90,65,51,70,47,79,66,53,76,116